Protein AF-W2IRM1-F1 (afdb_monomer_lite)

Radius of gyration: 22.28 Å; chains: 1; bounding box: 46×54×66 Å

Structure (mmCIF, N/CA/C/O backbone):
data_AF-W2IRM1-F1
#
_entry.id   AF-W2IRM1-F1
#
loop_
_atom_s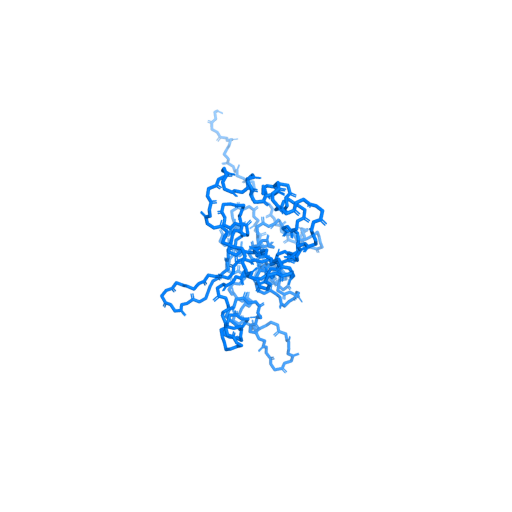ite.group_PDB
_atom_site.id
_atom_site.type_symbol
_atom_site.label_atom_id
_atom_site.label_alt_id
_atom_site.label_comp_id
_atom_site.label_asym_id
_atom_site.label_entity_id
_atom_site.label_seq_id
_atom_site.pdbx_PDB_ins_code
_atom_site.Cartn_x
_atom_site.Cartn_y
_atom_site.Cartn_z
_atom_site.occupancy
_atom_site.B_iso_or_equiv
_atom_site.auth_seq_id
_atom_site.auth_comp_id
_atom_site.auth_asym_id
_atom_site.auth_atom_id
_atom_site.pdbx_PDB_model_num
ATOM 1 N N . MET A 1 1 ? -12.365 13.568 13.349 1.00 84.81 1 MET A N 1
ATOM 2 C CA . MET A 1 1 ? -11.819 12.311 12.782 1.00 84.81 1 MET A CA 1
ATOM 3 C C . MET A 1 1 ? -10.589 12.571 11.935 1.00 84.81 1 MET A C 1
ATOM 5 O O . MET A 1 1 ? -9.652 11.798 12.040 1.00 84.81 1 MET A O 1
ATOM 9 N N . GLU A 1 2 ? -10.550 13.680 11.199 1.00 89.19 2 GLU A N 1
ATOM 10 C CA . GLU A 1 2 ? -9.392 14.154 10.426 1.00 89.19 2 GLU A CA 1
ATOM 11 C C . GLU A 1 2 ? -8.058 14.107 11.190 1.00 89.19 2 GLU A C 1
ATOM 13 O O . GLU A 1 2 ? -7.157 13.396 10.773 1.00 89.19 2 GLU A O 1
ATOM 18 N N . ALA A 1 3 ? -7.970 14.681 12.394 1.00 90.12 3 ALA A N 1
ATOM 19 C CA . ALA A 1 3 ? -6.740 14.604 13.198 1.00 90.12 3 ALA A CA 1
ATOM 20 C C . ALA A 1 3 ? -6.292 13.163 13.549 1.00 90.12 3 ALA A C 1
ATOM 22 O O . ALA A 1 3 ? -5.108 12.890 13.734 1.00 90.12 3 ALA A O 1
ATOM 23 N N . VAL A 1 4 ? -7.232 12.214 13.665 1.00 90.44 4 VAL A N 1
ATOM 24 C CA . VAL A 1 4 ? -6.886 10.793 13.848 1.00 90.44 4 VAL A CA 1
ATOM 25 C C . VAL A 1 4 ? -6.356 10.225 12.534 1.00 90.44 4 VAL A C 1
ATOM 27 O O . VAL A 1 4 ? -5.353 9.519 12.531 1.00 90.44 4 VAL A O 1
ATOM 30 N N . TRP A 1 5 ? -7.007 10.547 11.420 1.00 92.56 5 TRP A N 1
ATOM 31 C CA . TRP A 1 5 ? -6.559 10.140 10.096 1.00 92.56 5 TRP A CA 1
ATOM 32 C C . TRP A 1 5 ? -5.140 10.626 9.790 1.00 92.56 5 TRP A C 1
ATOM 34 O O . TRP A 1 5 ? -4.287 9.806 9.466 1.00 92.56 5 TRP A O 1
ATOM 44 N N . GLU A 1 6 ? -4.846 11.913 9.959 1.00 94.75 6 GLU A N 1
ATOM 45 C CA . GLU A 1 6 ? -3.510 12.475 9.714 1.00 94.75 6 GLU A CA 1
ATOM 46 C C . GLU A 1 6 ? -2.433 11.757 10.530 1.00 94.75 6 GLU A C 1
ATOM 48 O O . GLU A 1 6 ? -1.364 11.424 10.024 1.00 94.75 6 GLU A O 1
ATOM 53 N N . LYS A 1 7 ? -2.745 11.438 11.789 1.00 94.56 7 LYS A N 1
ATOM 54 C CA . LYS A 1 7 ? -1.809 10.764 12.687 1.00 94.56 7 LYS A CA 1
ATOM 55 C C . LYS A 1 7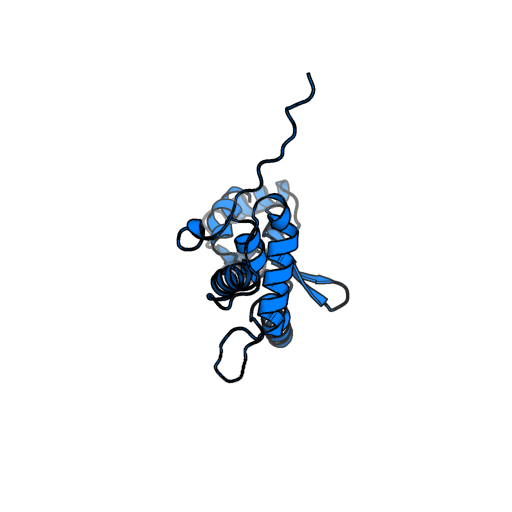 ? -1.536 9.308 12.307 1.00 94.56 7 LYS A C 1
ATOM 57 O O . LYS A 1 7 ? -0.426 8.828 12.525 1.00 94.56 7 LYS A O 1
ATOM 62 N N . PHE A 1 8 ? -2.542 8.580 11.822 1.00 93.62 8 PHE A N 1
ATOM 63 C CA . PHE A 1 8 ? -2.448 7.124 11.656 1.00 93.62 8 PHE A CA 1
ATOM 64 C C . PHE A 1 8 ? -2.421 6.645 10.204 1.00 93.62 8 PHE A C 1
ATOM 66 O O . PHE A 1 8 ? -2.012 5.506 9.980 1.00 93.62 8 PHE A O 1
ATOM 73 N N . SER A 1 9 ? -2.778 7.491 9.235 1.00 92.00 9 SER A N 1
ATOM 74 C CA . SER A 1 9 ? -2.708 7.173 7.805 1.00 92.00 9 SER A CA 1
ATOM 75 C C . SER A 1 9 ? -1.320 6.759 7.306 1.00 92.00 9 SER A C 1
ATOM 77 O O . SER A 1 9 ? -1.286 5.868 6.460 1.00 92.00 9 SER A O 1
ATOM 79 N N . PRO A 1 10 ? -0.183 7.228 7.869 1.00 93.31 10 PRO A N 1
ATOM 80 C CA . PRO A 1 10 ? 1.131 6.716 7.471 1.00 93.31 10 PRO A CA 1
ATOM 81 C C . PRO A 1 10 ? 1.347 5.217 7.744 1.00 93.31 10 PRO A C 1
ATOM 83 O O . PRO A 1 10 ? 2.261 4.622 7.183 1.00 93.31 10 PRO A O 1
ATOM 86 N N . ASN A 1 11 ? 0.527 4.590 8.599 1.00 92.44 11 ASN A N 1
ATOM 87 C CA . ASN A 1 11 ? 0.594 3.146 8.869 1.00 92.44 11 ASN A CA 1
ATOM 88 C C . ASN A 1 11 ? -0.256 2.314 7.892 1.00 92.44 11 ASN A C 1
ATOM 90 O O . ASN A 1 11 ? -0.264 1.085 7.970 1.00 92.44 11 ASN A O 1
ATOM 94 N N . ILE A 1 12 ? -1.005 2.968 7.004 1.00 92.50 12 ILE A N 1
ATOM 95 C CA . ILE A 1 12 ? -1.807 2.321 5.968 1.00 92.50 12 ILE A CA 1
ATOM 96 C C . ILE A 1 12 ? -0.949 2.265 4.706 1.00 92.50 12 ILE A C 1
ATOM 98 O O . ILE A 1 12 ? -0.425 3.282 4.261 1.00 92.50 12 ILE A O 1
ATOM 102 N N . LYS A 1 13 ? -0.802 1.076 4.115 1.00 89.88 13 LYS A N 1
ATOM 103 C CA . LYS A 1 13 ? 0.014 0.890 2.909 1.00 89.88 13 LYS A CA 1
ATOM 104 C C . LYS A 1 13 ? -0.757 1.304 1.661 1.00 89.88 13 LYS A C 1
ATOM 106 O O . LYS A 1 13 ? -0.300 2.151 0.900 1.00 89.88 13 LYS A O 1
ATOM 111 N N . LYS A 1 14 ? -1.917 0.682 1.452 1.00 91.12 14 LYS A N 1
ATOM 112 C CA . LYS A 1 14 ? -2.853 0.919 0.342 1.00 91.12 14 LYS A CA 1
ATOM 113 C C . LYS A 1 14 ? -4.262 0.552 0.791 1.00 91.12 14 LYS A C 1
ATOM 115 O O . LYS A 1 14 ? -4.433 0.000 1.868 1.00 91.12 14 LYS A O 1
ATOM 120 N N . GLN A 1 15 ? -5.270 0.825 -0.020 1.00 93.19 15 GLN A N 1
ATOM 121 C CA . GLN A 1 15 ? -6.617 0.308 0.195 1.00 93.19 15 GLN A CA 1
ATOM 122 C C . GLN A 1 15 ? -6.878 -0.852 -0.768 1.00 93.19 15 GLN A C 1
ATOM 124 O O . GLN A 1 15 ? -6.804 -0.667 -1.979 1.00 93.19 15 GLN A O 1
ATOM 129 N N . ALA A 1 16 ? -7.168 -2.042 -0.239 1.00 94.62 16 ALA A N 1
ATOM 130 C CA . ALA A 1 16 ? -7.620 -3.168 -1.044 1.00 94.62 16 ALA A CA 1
ATOM 131 C C . ALA A 1 16 ? -9.065 -2.933 -1.490 1.00 94.62 16 ALA A C 1
ATOM 133 O O . ALA A 1 16 ? -9.941 -2.644 -0.668 1.00 94.62 16 ALA A O 1
ATOM 134 N N . VAL A 1 17 ? -9.311 -3.096 -2.786 1.00 93.81 17 VAL A N 1
ATOM 135 C CA . VAL A 1 17 ? -10.641 -2.996 -3.388 1.00 93.81 17 VAL A CA 1
ATOM 136 C C . VAL A 1 17 ? -10.898 -4.255 -4.203 1.00 93.81 17 VAL A C 1
ATOM 138 O O . VAL A 1 17 ? -10.003 -4.759 -4.879 1.00 93.81 17 VAL A O 1
ATOM 141 N N . LYS A 1 18 ? -12.113 -4.799 -4.091 1.00 93.81 18 LYS A N 1
ATOM 142 C CA . LYS A 1 18 ? -12.564 -5.946 -4.881 1.00 93.81 18 LYS A CA 1
ATOM 143 C C . LYS A 1 18 ? -13.771 -5.52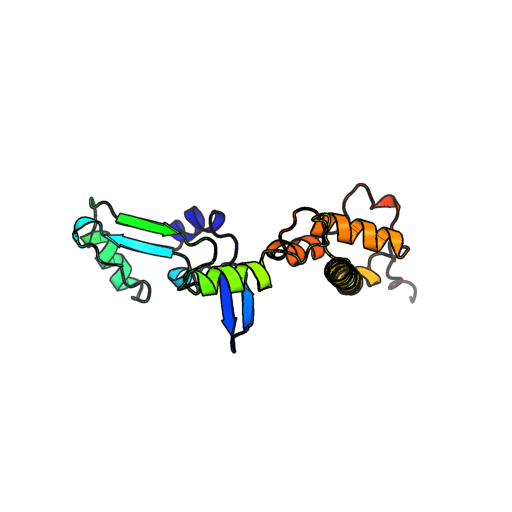1 -5.699 1.00 93.81 18 LYS A C 1
ATOM 145 O O . LYS A 1 18 ? -14.837 -5.294 -5.128 1.00 93.81 18 LYS A O 1
ATOM 150 N N . THR A 1 19 ? -13.603 -5.445 -7.010 1.00 92.56 19 THR A N 1
ATOM 151 C CA . THR A 1 19 ? -14.669 -5.088 -7.954 1.00 92.56 19 THR A CA 1
ATOM 152 C C . THR A 1 19 ? -14.819 -6.236 -8.936 1.00 92.56 19 THR A C 1
ATOM 154 O O . THR A 1 19 ? -13.826 -6.700 -9.490 1.00 92.56 19 THR A O 1
ATOM 157 N N . ASP A 1 20 ? -16.037 -6.762 -9.078 1.00 92.31 20 ASP A N 1
ATOM 158 C CA . ASP A 1 20 ? -16.344 -7.900 -9.958 1.00 92.31 20 ASP A CA 1
ATOM 159 C C . ASP A 1 20 ? -15.422 -9.119 -9.751 1.00 92.31 20 ASP A C 1
ATOM 161 O O . ASP A 1 20 ? -15.047 -9.832 -10.678 1.00 92.31 20 ASP A O 1
ATOM 165 N N . GLY A 1 21 ? -15.027 -9.358 -8.495 1.00 88.88 21 GLY A N 1
ATOM 166 C CA . GLY A 1 21 ? -14.153 -10.469 -8.107 1.00 88.88 21 GLY A CA 1
ATOM 167 C C . GLY A 1 21 ? -12.655 -10.225 -8.319 1.00 88.88 21 GLY A C 1
ATOM 168 O O . GLY A 1 21 ? -11.856 -11.052 -7.881 1.00 88.88 21 GLY A O 1
ATOM 169 N N . ILE A 1 22 ? -12.265 -9.096 -8.909 1.00 91.31 22 ILE A N 1
ATOM 170 C CA . ILE A 1 22 ? -10.872 -8.736 -9.183 1.00 91.31 22 ILE A CA 1
ATOM 171 C C . ILE A 1 22 ? -10.345 -7.834 -8.067 1.00 91.31 22 ILE A C 1
ATOM 173 O O . ILE A 1 22 ? -10.986 -6.852 -7.690 1.00 91.31 22 ILE A O 1
ATOM 177 N N . TRP A 1 23 ? -9.167 -8.172 -7.543 1.00 94.38 23 TRP A N 1
ATOM 178 C CA . TRP A 1 23 ? -8.463 -7.358 -6.557 1.00 94.38 23 TRP A CA 1
ATOM 179 C C . TRP A 1 23 ? -7.686 -6.218 -7.218 1.00 94.38 23 TRP A C 1
ATOM 181 O O . TRP A 1 23 ? -6.993 -6.417 -8.216 1.00 94.38 23 TRP A O 1
ATOM 191 N N . SER A 1 24 ? -7.757 -5.035 -6.617 1.00 90.88 24 SER A N 1
ATOM 192 C CA . SER A 1 24 ? -6.973 -3.855 -6.973 1.00 90.88 24 SER A CA 1
ATOM 193 C C . SER A 1 24 ? -6.509 -3.102 -5.719 1.00 90.88 24 SER A C 1
ATOM 195 O O . SER A 1 24 ? -6.895 -3.421 -4.588 1.00 90.88 24 SER A O 1
ATOM 197 N N . VAL A 1 25 ? -5.636 -2.111 -5.924 1.00 91.94 25 VAL A N 1
ATOM 198 C CA . VAL A 1 25 ? -5.144 -1.213 -4.874 1.00 91.94 25 VAL A CA 1
ATOM 199 C C . VAL A 1 25 ? -5.457 0.235 -5.210 1.00 91.94 25 VAL A C 1
ATOM 201 O O . VAL A 1 25 ? -5.207 0.688 -6.325 1.00 91.94 25 VAL A O 1
ATOM 204 N N . GLU A 1 26 ? -5.932 0.966 -4.212 1.00 91.06 26 GLU A N 1
ATOM 205 C CA . GLU A 1 26 ? -6.166 2.406 -4.277 1.00 91.06 26 GLU A CA 1
ATOM 206 C C . GLU A 1 26 ? -5.305 3.148 -3.249 1.00 91.06 26 GLU A C 1
ATOM 208 O O . GLU A 1 26 ? -4.798 2.565 -2.279 1.00 91.06 26 GLU A O 1
ATOM 213 N N . ASP A 1 27 ? -5.121 4.449 -3.472 1.00 90.38 27 ASP A N 1
ATOM 214 C CA . ASP A 1 27 ? -4.478 5.326 -2.499 1.00 90.38 27 ASP A CA 1
ATOM 215 C C . ASP A 1 27 ? -5.427 5.613 -1.329 1.00 90.38 27 ASP A C 1
ATOM 217 O O . ASP A 1 27 ? -6.562 6.025 -1.567 1.00 90.38 27 ASP A O 1
ATOM 221 N N . PRO A 1 28 ? -4.985 5.447 -0.068 1.00 92.56 28 PRO A N 1
ATOM 222 C CA . PRO A 1 28 ? -5.822 5.719 1.095 1.00 92.56 28 PRO A CA 1
ATOM 223 C C . PRO A 1 28 ? -6.315 7.173 1.105 1.00 92.56 28 PRO A C 1
ATOM 225 O O . PRO A 1 28 ? -5.510 8.102 1.153 1.00 92.56 28 PRO A O 1
ATOM 228 N N . GLN A 1 29 ? -7.633 7.373 1.102 1.00 92.88 29 GLN A N 1
ATOM 229 C CA . GLN A 1 29 ? -8.251 8.701 1.164 1.00 92.88 29 GLN A CA 1
ATOM 230 C C . GLN A 1 29 ? -8.975 8.918 2.490 1.00 92.88 29 GLN A C 1
ATOM 232 O O . GLN A 1 29 ? -9.599 8.001 3.030 1.00 92.88 29 GLN A O 1
ATOM 237 N N . PHE A 1 30 ? -8.965 10.162 2.986 1.00 92.00 30 PHE A N 1
ATOM 238 C CA . PHE A 1 30 ? -9.704 10.509 4.201 1.00 92.00 30 PHE A CA 1
ATOM 239 C C . PHE A 1 30 ? -11.208 10.261 4.046 1.00 92.00 30 PHE A C 1
ATOM 241 O O . PHE A 1 30 ? -11.834 9.818 4.998 1.00 92.00 30 PHE A O 1
ATOM 248 N N . SER A 1 31 ? -11.801 10.465 2.867 1.00 91.44 31 SER A N 1
ATOM 249 C CA . SER A 1 31 ? -13.227 10.175 2.630 1.00 91.44 31 SER A CA 1
ATOM 250 C C . SER A 1 31 ? -13.603 8.720 2.942 1.00 91.44 31 SER A C 1
ATOM 252 O O . SER A 1 31 ? -14.711 8.450 3.396 1.00 91.44 31 SER A O 1
ATOM 254 N N . GLU A 1 32 ? -12.653 7.799 2.783 1.00 91.31 32 GLU A N 1
ATOM 255 C CA . GLU A 1 32 ? -12.812 6.361 2.995 1.00 91.31 32 GLU A CA 1
ATOM 256 C C . GLU A 1 32 ? -12.212 5.890 4.332 1.00 91.31 32 GLU A C 1
ATOM 258 O O . GLU A 1 32 ? -12.078 4.688 4.570 1.00 91.31 32 GLU A O 1
ATOM 263 N N . TRP A 1 33 ? -11.877 6.810 5.250 1.00 92.25 33 TRP A N 1
ATOM 264 C CA . TRP A 1 33 ? -11.195 6.496 6.514 1.00 92.25 33 TRP A CA 1
ATOM 265 C C . TRP A 1 33 ? -11.910 5.400 7.325 1.00 92.25 33 TRP A C 1
ATOM 267 O O . TRP A 1 33 ? -11.266 4.593 7.996 1.00 92.25 33 TRP A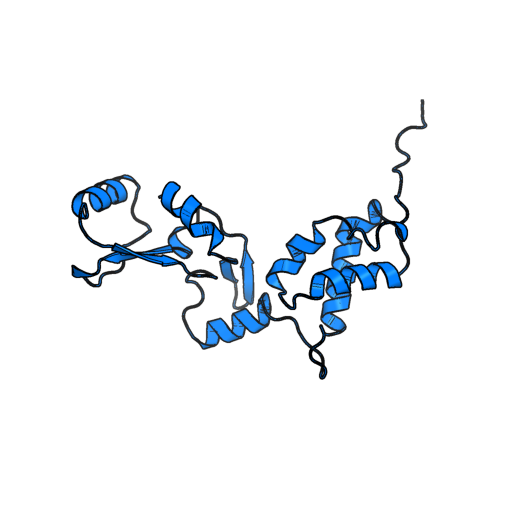 O 1
ATOM 277 N N . ALA A 1 34 ? -13.242 5.336 7.233 1.00 91.25 34 ALA A N 1
ATOM 278 C CA . ALA A 1 34 ? -14.078 4.355 7.914 1.00 91.25 34 ALA A CA 1
ATOM 279 C C . ALA A 1 34 ? -13.860 2.911 7.428 1.00 91.25 34 ALA A C 1
ATOM 281 O O . ALA A 1 34 ? -14.178 1.990 8.174 1.00 91.25 34 ALA A O 1
ATOM 282 N N . LYS A 1 35 ? -13.314 2.702 6.220 1.00 92.56 35 LYS A N 1
ATOM 283 C CA . LYS A 1 35 ? -12.913 1.387 5.679 1.00 92.56 35 LYS A CA 1
ATOM 284 C C . LYS A 1 35 ? -11.514 0.959 6.131 1.00 92.56 35 LYS A C 1
ATOM 286 O O . LYS A 1 35 ? -11.136 -0.199 5.955 1.00 92.56 35 LYS A O 1
ATOM 291 N N . LEU A 1 36 ? -10.748 1.886 6.701 1.00 94.12 36 LEU A N 1
ATOM 292 C CA . LEU A 1 36 ? -9.322 1.732 6.989 1.00 94.12 36 LEU A CA 1
ATOM 293 C C . LEU A 1 36 ? -9.009 1.773 8.488 1.00 94.12 36 LEU A C 1
ATOM 295 O O . LEU A 1 36 ? -8.006 1.217 8.937 1.00 94.12 36 LEU A O 1
ATOM 299 N N . LEU A 1 37 ? -9.879 2.414 9.266 1.00 93.81 37 LEU A N 1
ATOM 300 C CA . LEU A 1 37 ? -9.749 2.599 10.702 1.00 93.81 37 LEU A CA 1
ATOM 301 C C . LEU A 1 37 ? -11.031 2.165 11.408 1.00 93.81 37 LEU A C 1
ATOM 303 O O . LEU A 1 37 ? -12.139 2.520 11.004 1.00 93.81 37 LEU A O 1
ATOM 307 N N . GLN A 1 38 ? -10.883 1.460 12.526 1.00 92.50 38 GLN A N 1
ATOM 308 C CA . GLN A 1 38 ? -12.021 1.019 13.324 1.00 92.50 38 GLN A CA 1
ATOM 309 C C . GLN A 1 38 ? -11.763 1.222 14.813 1.00 92.50 38 GLN A C 1
ATOM 311 O O . GLN A 1 38 ? -10.719 0.850 15.347 1.00 92.50 38 GLN A O 1
ATOM 316 N N . PHE A 1 39 ? -12.743 1.793 15.510 1.00 92.19 39 PHE A N 1
ATOM 317 C CA . PHE A 1 39 ? -12.666 2.001 16.952 1.00 92.19 39 PHE A CA 1
ATOM 318 C C . PHE A 1 39 ? -13.365 0.866 17.688 1.00 92.19 39 PHE A C 1
ATOM 320 O O . PHE A 1 39 ? -14.450 0.423 17.308 1.00 92.19 39 PHE A O 1
ATOM 327 N N . LYS A 1 40 ? -12.770 0.431 18.796 1.00 90.94 40 LYS A N 1
ATOM 328 C CA . LYS A 1 40 ? -13.328 -0.588 19.681 1.00 90.94 40 LYS A CA 1
ATOM 329 C C . LYS A 1 40 ? -13.250 -0.128 21.126 1.00 90.94 40 LYS A C 1
ATOM 331 O O . LYS A 1 40 ? -12.175 0.151 21.657 1.00 90.94 40 LYS A O 1
ATOM 336 N N . VAL A 1 41 ? -14.398 -0.081 21.796 1.00 87.12 41 VAL A N 1
ATOM 337 C CA . VAL A 1 41 ? -14.459 0.286 23.217 1.00 87.12 41 VAL A CA 1
ATOM 338 C C . VAL A 1 41 ? -14.227 -0.965 24.057 1.00 87.12 41 VAL A C 1
ATOM 340 O O . VAL A 1 41 ? -15.074 -1.861 24.073 1.00 87.12 41 VAL A O 1
ATOM 343 N N . LYS A 1 42 ? -13.103 -1.025 24.788 1.00 77.69 42 LYS A N 1
ATOM 344 C CA . LYS A 1 42 ? -12.706 -2.216 25.564 1.00 77.69 42 LYS A CA 1
ATOM 345 C C . LYS A 1 42 ? -13.804 -2.694 26.517 1.00 77.69 42 LYS A C 1
ATOM 347 O O . LYS A 1 42 ? -14.171 -3.864 26.473 1.00 77.69 42 LYS A O 1
ATOM 352 N N . LYS A 1 43 ? -14.384 -1.782 27.308 1.00 72.81 43 LYS A N 1
ATOM 353 C CA . LYS A 1 43 ? -15.418 -2.108 28.310 1.00 72.81 43 LYS A CA 1
ATOM 354 C C . LYS A 1 43 ? -16.674 -2.745 27.710 1.00 72.81 43 LYS A C 1
ATOM 356 O O . LYS A 1 43 ? -17.279 -3.597 28.343 1.00 72.81 43 LYS A O 1
ATOM 361 N N . LYS A 1 44 ? -17.066 -2.345 26.496 1.00 71.25 44 LYS A N 1
ATOM 362 C CA . LYS A 1 44 ? -18.288 -2.841 25.841 1.00 71.25 44 LYS A CA 1
ATOM 363 C C . LYS A 1 44 ? -18.013 -3.956 24.831 1.00 71.25 44 LYS A C 1
ATOM 365 O O . LYS A 1 44 ? -18.965 -4.512 24.303 1.00 71.25 44 LYS A O 1
ATOM 370 N N . LYS A 1 45 ? -16.740 -4.244 24.517 1.00 72.81 45 LYS A N 1
ATOM 371 C CA . LYS A 1 45 ? -16.282 -5.125 23.421 1.00 72.81 45 LYS A CA 1
ATOM 372 C C . LYS A 1 45 ? -16.939 -4.844 22.056 1.00 72.81 45 LYS A C 1
ATOM 374 O O . LYS A 1 45 ? -16.814 -5.656 21.146 1.00 72.81 45 LYS A O 1
ATOM 379 N N . ARG A 1 46 ? -17.592 -3.691 21.891 1.00 80.56 46 ARG A N 1
ATOM 380 C CA . ARG A 1 46 ? -18.324 -3.310 20.681 1.00 80.56 46 ARG A CA 1
ATOM 381 C C . ARG A 1 46 ? -17.424 -2.508 19.754 1.00 80.56 46 ARG A C 1
ATOM 383 O O . ARG A 1 46 ? -16.723 -1.591 20.198 1.00 80.56 46 ARG A O 1
ATOM 390 N N . VAL A 1 47 ? -17.480 -2.874 18.480 1.00 86.31 47 VAL A N 1
ATOM 391 C CA . VAL A 1 47 ? -17.010 -2.043 17.376 1.00 86.31 47 VAL A CA 1
ATOM 392 C C . VAL A 1 47 ? -17.907 -0.813 17.297 1.00 86.31 47 VAL A C 1
ATOM 394 O O . VAL A 1 47 ? -19.119 -0.897 17.497 1.00 86.31 47 VAL A O 1
ATOM 397 N N . VAL A 1 48 ? -17.294 0.341 17.080 1.00 89.00 48 VAL A N 1
ATOM 398 C CA . VAL A 1 48 ? -18.003 1.599 16.882 1.00 89.00 48 VAL A CA 1
ATOM 399 C C . VAL A 1 48 ? -18.401 1.696 15.417 1.00 89.00 48 VAL A C 1
ATOM 401 O O . VAL A 1 48 ? -17.556 1.523 14.545 1.00 89.00 48 VAL A O 1
ATOM 404 N N . ASP A 1 49 ? -19.668 2.007 15.162 1.00 86.19 49 ASP A N 1
ATOM 405 C CA . ASP A 1 49 ? -20.135 2.334 13.819 1.00 86.19 49 ASP A CA 1
ATOM 406 C C . ASP A 1 49 ? -19.455 3.617 13.322 1.00 86.19 49 ASP A C 1
ATOM 408 O O . ASP A 1 49 ? -19.612 4.693 13.918 1.00 86.19 49 ASP A O 1
ATOM 412 N N . SER A 1 50 ? -18.670 3.472 12.253 1.00 85.12 50 SER A N 1
ATOM 413 C CA . SER A 1 50 ? -17.917 4.564 11.645 1.00 85.12 50 SER A CA 1
ATOM 414 C C . SER A 1 50 ? -18.710 5.393 10.636 1.00 85.12 50 SER A C 1
ATOM 416 O O . SER A 1 50 ? -18.246 6.467 10.261 1.00 85.12 50 SER A O 1
ATOM 418 N N . THR A 1 51 ? -19.909 4.946 10.254 1.00 83.44 51 THR A N 1
ATOM 419 C CA . THR A 1 51 ? -20.776 5.605 9.261 1.00 83.44 51 THR A CA 1
ATOM 420 C C . THR A 1 51 ? -21.665 6.699 9.859 1.00 83.44 51 THR A C 1
ATOM 422 O O . THR A 1 51 ? -22.312 7.457 9.139 1.00 83.44 51 THR A O 1
ATOM 425 N N . LYS A 1 52 ? -21.679 6.821 11.191 1.00 84.94 52 LYS A N 1
ATOM 426 C CA . LYS A 1 52 ? -22.480 7.822 11.902 1.00 84.94 52 LYS A CA 1
ATOM 427 C C . LYS A 1 52 ? -22.047 9.264 11.572 1.00 84.94 52 LYS A C 1
ATOM 429 O O . LYS A 1 52 ? -20.854 9.524 11.386 1.00 84.94 52 LYS A O 1
ATOM 434 N N . PRO A 1 53 ? -22.986 10.228 11.582 1.00 86.94 53 PRO A N 1
ATOM 435 C CA . PRO A 1 53 ? -22.703 11.619 11.240 1.00 86.94 53 PRO A CA 1
ATOM 436 C C . PRO A 1 53 ? -21.812 12.314 12.280 1.00 86.94 53 PRO A C 1
ATOM 438 O O . PRO A 1 53 ? -21.657 11.858 13.417 1.00 86.94 53 PRO A O 1
ATOM 441 N N . ALA A 1 54 ? -21.268 13.479 11.914 1.00 86.19 54 ALA A N 1
ATOM 442 C CA . ALA A 1 54 ? -20.351 14.256 12.754 1.00 86.19 54 ALA A CA 1
ATOM 443 C C . ALA A 1 54 ? -20.910 14.564 14.160 1.00 86.19 54 ALA A C 1
ATOM 445 O O . ALA A 1 54 ? -20.191 14.463 15.155 1.00 86.19 54 ALA A O 1
ATOM 446 N N . GLN A 1 55 ? -22.207 14.863 14.275 1.00 88.12 55 GLN A N 1
ATOM 447 C CA . GLN A 1 55 ? -22.843 15.114 15.572 1.00 88.12 55 GLN A CA 1
ATOM 448 C C . GLN A 1 55 ? -22.813 13.876 16.485 1.00 88.12 55 GLN A C 1
ATOM 450 O O . GLN A 1 55 ? -22.482 13.984 17.668 1.00 88.12 55 GLN A O 1
ATOM 455 N N . ALA A 1 56 ? -23.086 12.690 15.933 1.00 89.81 56 ALA A N 1
ATOM 456 C CA . ALA A 1 56 ? -23.019 11.427 16.667 1.00 89.81 56 ALA A CA 1
ATOM 457 C C . ALA A 1 56 ? -21.573 11.065 17.056 1.00 89.81 56 ALA A C 1
ATOM 459 O O . ALA A 1 56 ? -21.339 10.435 18.092 1.00 89.81 56 ALA A O 1
ATOM 460 N N . TRP A 1 57 ? -20.583 11.495 16.267 1.00 90.50 57 TRP A N 1
ATOM 461 C CA . TRP A 1 57 ? -19.172 11.426 16.647 1.00 90.50 57 TRP A CA 1
ATOM 462 C C . TRP A 1 57 ? -18.848 12.306 17.851 1.00 90.50 57 TRP A C 1
ATOM 464 O O . TRP A 1 57 ? -18.249 11.809 18.804 1.00 90.50 57 TRP A O 1
ATOM 474 N N . ASN A 1 58 ? -19.296 13.562 17.859 1.00 90.12 58 ASN A N 1
ATOM 475 C CA . ASN A 1 58 ? -19.062 14.480 18.977 1.00 90.12 58 ASN A CA 1
ATOM 476 C C . ASN A 1 58 ? -19.679 13.955 20.281 1.00 90.12 58 ASN A C 1
ATOM 478 O O . ASN A 1 58 ? -19.001 13.894 21.307 1.00 90.12 58 ASN A O 1
ATOM 482 N N . GLN A 1 59 ? -20.928 13.483 20.228 1.00 91.19 59 GLN A N 1
ATOM 483 C CA . GLN A 1 59 ? -21.588 12.858 21.379 1.00 91.19 59 GLN A CA 1
ATOM 484 C C . GLN A 1 59 ? -20.828 11.622 21.871 1.00 91.19 59 GLN A C 1
ATOM 486 O O . GLN A 1 59 ? -20.630 11.443 23.072 1.00 91.19 59 GLN A O 1
ATOM 491 N N . TRP A 1 60 ? -20.354 10.781 20.949 1.00 90.25 60 TRP A N 1
ATOM 492 C CA . TRP A 1 60 ? -19.580 9.596 21.301 1.00 90.25 60 TRP A CA 1
ATOM 493 C C . TRP A 1 60 ? -18.235 9.951 21.951 1.00 90.25 60 TRP A C 1
ATOM 495 O O . TRP A 1 60 ? -17.856 9.300 22.923 1.00 90.25 60 TRP A O 1
ATOM 505 N N . ILE A 1 61 ? -17.535 10.985 21.473 1.00 89.19 61 ILE A N 1
ATOM 506 C CA . ILE A 1 61 ? -16.272 11.452 22.069 1.00 89.19 61 ILE A CA 1
ATOM 507 C C . ILE A 1 61 ? -16.508 11.914 23.511 1.00 89.19 61 ILE A C 1
ATOM 509 O O . ILE A 1 61 ? -15.790 11.485 24.414 1.00 89.19 61 ILE A O 1
ATOM 513 N N . VAL A 1 62 ? -17.543 12.728 23.746 1.00 91.19 62 VAL A N 1
ATOM 514 C CA . VAL A 1 62 ? -17.898 13.210 25.091 1.00 91.19 62 VAL A CA 1
ATOM 515 C C . VAL A 1 62 ? -18.261 12.044 26.013 1.00 91.19 62 VAL A C 1
ATOM 517 O O . VAL A 1 62 ? -17.722 11.941 27.114 1.00 91.19 62 VAL A O 1
ATOM 520 N N . ALA A 1 63 ? -19.104 11.118 25.549 1.00 88.94 63 ALA A N 1
ATOM 521 C CA . ALA A 1 63 ? -19.557 9.971 26.337 1.00 88.94 63 ALA A CA 1
ATOM 522 C C . ALA A 1 63 ? -18.439 8.970 26.687 1.00 88.94 63 ALA A C 1
ATOM 524 O O . ALA A 1 63 ? -18.577 8.203 27.637 1.00 88.94 63 ALA A O 1
ATOM 525 N N . ASN A 1 64 ? -17.344 8.949 25.921 1.00 87.88 64 ASN A N 1
ATOM 526 C CA . ASN A 1 64 ? -16.197 8.068 26.159 1.00 87.88 64 ASN A CA 1
ATOM 527 C C . ASN A 1 64 ? -14.973 8.826 26.696 1.00 87.88 64 ASN A C 1
ATOM 529 O O . ASN A 1 64 ? -13.877 8.261 26.746 1.00 87.88 64 ASN A O 1
ATOM 533 N N . LYS A 1 65 ? -15.135 10.081 27.137 1.00 89.19 65 LYS A N 1
ATOM 534 C CA . LYS A 1 65 ? -14.055 10.847 27.768 1.00 89.19 65 LYS A CA 1
ATOM 535 C C . LYS A 1 65 ? -13.511 10.084 28.982 1.00 89.19 65 LYS A C 1
ATOM 537 O O . LYS A 1 65 ? -14.269 9.541 29.782 1.00 89.19 65 LYS A O 1
ATOM 542 N N . GLY A 1 66 ? -12.186 9.988 29.087 1.00 88.06 66 GLY A N 1
ATOM 543 C CA . GLY A 1 66 ? -11.515 9.222 30.147 1.00 88.06 66 GLY A CA 1
ATOM 544 C C . GLY A 1 66 ? -11.601 7.694 30.002 1.00 88.06 66 GLY A C 1
ATOM 545 O O . GLY A 1 66 ? -11.067 6.974 30.841 1.00 88.06 66 GLY A O 1
ATOM 546 N N . THR A 1 67 ? -12.234 7.170 28.947 1.00 88.44 67 THR A N 1
ATOM 547 C CA . THR A 1 67 ? -12.267 5.729 28.662 1.00 88.44 67 THR A CA 1
ATOM 548 C C . THR A 1 67 ? -11.191 5.355 27.647 1.00 88.44 67 THR A C 1
ATOM 550 O O . THR A 1 67 ? -11.018 6.019 26.628 1.00 88.44 67 THR A O 1
ATOM 553 N N . THR A 1 68 ? -10.496 4.239 27.875 1.00 88.56 68 THR A N 1
ATOM 554 C CA . THR A 1 68 ? -9.572 3.680 26.881 1.00 88.56 68 THR A CA 1
ATOM 555 C C . THR A 1 68 ? -10.339 3.083 25.703 1.00 88.56 68 THR A C 1
ATOM 557 O O . THR A 1 68 ? -11.093 2.113 25.853 1.00 88.56 68 THR A O 1
ATOM 560 N N . VAL A 1 69 ? -10.088 3.623 24.514 1.00 90.31 69 VAL A N 1
ATOM 561 C CA . VAL A 1 69 ? -10.572 3.093 23.238 1.00 90.31 69 VAL A CA 1
ATOM 562 C C . VAL A 1 69 ? -9.390 2.517 22.467 1.00 90.31 69 VAL A C 1
ATOM 564 O O . VAL A 1 69 ? -8.315 3.107 22.436 1.00 90.31 69 VAL A O 1
ATOM 567 N N . THR A 1 70 ? -9.583 1.354 21.852 1.00 91.88 70 THR A N 1
ATOM 568 C CA . THR A 1 70 ? -8.612 0.772 20.925 1.00 91.88 70 THR A CA 1
ATOM 569 C C . THR A 1 70 ? -8.924 1.258 19.516 1.00 91.88 70 THR A C 1
ATOM 571 O O . THR A 1 70 ? -10.056 1.112 19.057 1.00 91.88 70 THR A O 1
ATOM 574 N N . LEU A 1 71 ? -7.923 1.811 18.837 1.00 92.50 71 LEU A N 1
ATOM 575 C CA . LEU A 1 71 ? -7.961 2.075 17.404 1.00 92.50 71 LEU A CA 1
ATOM 576 C C . LEU A 1 71 ? -7.282 0.911 16.682 1.00 92.50 71 LEU A C 1
ATOM 578 O O . LEU A 1 71 ? -6.145 0.571 16.996 1.00 92.50 71 LEU A O 1
ATOM 582 N N . MET A 1 72 ? -7.989 0.299 15.743 1.00 92.88 72 MET A N 1
ATOM 583 C CA . MET A 1 72 ? -7.452 -0.701 14.829 1.00 92.88 72 MET A CA 1
ATOM 584 C C . MET A 1 72 ? -7.157 -0.004 13.505 1.00 92.88 72 MET A C 1
ATOM 586 O O . MET A 1 72 ? -8.034 0.666 12.957 1.00 92.88 72 MET A O 1
ATOM 590 N N . VAL A 1 73 ? -5.919 -0.142 13.034 1.00 94.12 73 VAL A N 1
ATOM 591 C CA . VAL A 1 73 ? -5.440 0.407 11.763 1.00 94.12 73 VAL A CA 1
ATOM 592 C C . VAL A 1 73 ? -5.186 -0.767 10.830 1.00 94.12 73 VAL A C 1
ATOM 594 O O . VAL A 1 73 ? -4.377 -1.637 11.150 1.00 94.12 73 VAL A O 1
ATOM 597 N N . TYR A 1 74 ? -5.906 -0.823 9.714 1.00 93.62 74 TYR A N 1
ATOM 598 C CA . TYR A 1 74 ? -5.796 -1.923 8.761 1.00 93.62 74 TYR A CA 1
ATOM 599 C C . TYR A 1 74 ? -4.825 -1.536 7.647 1.00 93.62 74 TYR A C 1
ATOM 601 O O . TYR A 1 74 ? -5.101 -0.601 6.901 1.00 93.62 74 TYR A O 1
ATOM 609 N N . GLU A 1 75 ? -3.722 -2.278 7.495 1.00 92.06 75 GLU A N 1
ATOM 610 C CA . GLU A 1 75 ? -2.681 -1.976 6.493 1.00 92.06 75 GLU A CA 1
ATOM 611 C C . GLU A 1 75 ? -3.225 -1.870 5.060 1.00 92.06 75 GLU A C 1
ATOM 613 O O . GLU A 1 75 ? -2.727 -1.053 4.286 1.00 92.06 75 GLU A O 1
ATOM 618 N N . TYR A 1 76 ? -4.232 -2.693 4.734 1.00 93.06 76 TYR A N 1
ATOM 619 C CA . TYR A 1 76 ? -4.892 -2.755 3.425 1.00 93.06 76 TYR A CA 1
ATOM 620 C C . TYR A 1 76 ? -6.403 -2.480 3.479 1.00 93.06 76 TYR A C 1
ATOM 622 O O . TYR A 1 76 ? -7.125 -2.717 2.514 1.00 93.06 76 TYR A O 1
ATOM 630 N N . GLY A 1 77 ? -6.907 -1.995 4.614 1.00 92.94 77 GLY A N 1
ATOM 631 C CA . GLY A 1 77 ? -8.342 -1.827 4.836 1.00 92.94 77 GLY A CA 1
ATOM 632 C C . GLY A 1 77 ? -9.108 -3.112 5.148 1.00 92.94 77 GLY A C 1
ATOM 633 O O . GLY A 1 77 ? -8.558 -4.210 5.218 1.00 92.94 77 GLY A O 1
ATOM 634 N N . MET A 1 78 ? -10.410 -2.948 5.374 1.00 92.44 78 MET A N 1
ATOM 635 C CA . MET A 1 78 ? -11.308 -4.006 5.851 1.00 92.44 78 MET A CA 1
ATOM 636 C C . MET A 1 78 ? -11.943 -4.860 4.742 1.00 92.44 78 MET A C 1
ATOM 638 O O . MET A 1 78 ? -12.681 -5.788 5.057 1.00 92.44 78 MET A O 1
ATOM 642 N N . ALA A 1 79 ? -11.678 -4.581 3.459 1.00 92.88 79 ALA A N 1
ATOM 643 C CA . ALA A 1 79 ? -12.201 -5.392 2.351 1.00 92.88 79 ALA A CA 1
ATOM 644 C C . ALA A 1 79 ? -11.670 -6.840 2.376 1.00 92.88 79 ALA A C 1
ATOM 646 O O . ALA A 1 79 ? -12.319 -7.755 1.874 1.00 92.88 79 ALA A O 1
ATOM 647 N N . ILE A 1 80 ? -10.504 -7.054 2.992 1.00 93.25 80 ILE A N 1
ATOM 648 C CA . ILE A 1 80 ? -9.904 -8.371 3.205 1.00 93.25 80 ILE A CA 1
ATOM 649 C C . ILE A 1 80 ? -10.556 -9.019 4.434 1.00 93.25 80 ILE A C 1
ATOM 651 O O . ILE A 1 80 ? -10.127 -8.805 5.569 1.00 93.25 80 ILE A O 1
ATOM 655 N N . ALA A 1 81 ? -11.613 -9.799 4.211 1.00 90.69 81 ALA A N 1
ATOM 656 C CA . ALA A 1 81 ? -12.401 -10.396 5.290 1.00 90.69 81 ALA A CA 1
ATOM 657 C C . ALA A 1 81 ? -11.841 -11.738 5.793 1.00 90.69 81 ALA A C 1
ATOM 659 O O . ALA A 1 81 ? -12.043 -12.101 6.953 1.00 90.69 81 ALA A O 1
ATOM 660 N N . THR A 1 82 ? -11.150 -12.487 4.930 1.00 93.38 82 THR A N 1
ATOM 661 C CA . THR A 1 82 ? -10.688 -13.851 5.220 1.00 93.38 82 THR A CA 1
ATOM 662 C C . THR A 1 82 ? -9.195 -14.034 4.944 1.00 93.38 82 THR A C 1
ATOM 664 O O . THR A 1 82 ? -8.572 -13.245 4.235 1.00 93.38 82 THR A O 1
ATOM 667 N N . ALA A 1 83 ? -8.609 -15.110 5.483 1.00 93.12 83 ALA A N 1
ATOM 668 C CA . ALA A 1 83 ? -7.236 -15.497 5.151 1.00 93.12 83 ALA A CA 1
ATOM 669 C C . ALA A 1 83 ? -7.072 -15.772 3.646 1.00 93.12 83 ALA A C 1
ATOM 671 O O . ALA A 1 83 ? -6.094 -15.339 3.051 1.00 93.12 83 ALA A O 1
ATOM 672 N N . LYS A 1 84 ? -8.076 -16.393 3.016 1.00 93.56 84 LYS A N 1
ATOM 673 C CA . LYS A 1 84 ? -8.086 -16.620 1.568 1.00 93.56 84 LYS A CA 1
ATOM 674 C C . LYS A 1 84 ? -8.106 -15.309 0.781 1.00 93.56 84 LYS A C 1
ATOM 676 O O . LYS A 1 84 ? -7.308 -15.146 -0.130 1.00 93.56 84 LYS A O 1
ATOM 681 N N . ASP A 1 85 ? -8.968 -14.362 1.157 1.00 94.31 85 ASP A N 1
ATOM 682 C CA . ASP A 1 85 ? -8.999 -13.039 0.518 1.00 94.31 85 ASP A CA 1
ATOM 683 C C . ASP A 1 85 ? -7.652 -12.333 0.637 1.00 94.31 85 ASP A C 1
ATOM 685 O O . ASP A 1 85 ? -7.221 -11.675 -0.305 1.00 94.31 85 ASP A O 1
ATOM 689 N N . ARG A 1 86 ? -6.974 -12.492 1.781 1.00 92.62 86 ARG A N 1
ATOM 690 C CA . ARG A 1 86 ? -5.634 -11.948 1.988 1.00 92.62 86 ARG A CA 1
ATOM 691 C C . ARG A 1 86 ? -4.645 -12.580 1.020 1.00 92.62 86 ARG A C 1
ATOM 693 O O . ARG A 1 86 ? -3.908 -11.841 0.384 1.00 92.62 86 ARG A O 1
ATOM 700 N N . ASP A 1 87 ? -4.615 -13.901 0.916 1.00 92.44 87 ASP A N 1
ATOM 701 C CA . ASP A 1 87 ? -3.665 -14.601 0.049 1.00 92.44 87 ASP A CA 1
ATOM 702 C C . ASP A 1 87 ? -3.906 -14.259 -1.428 1.00 92.44 87 ASP A C 1
ATOM 704 O O . ASP A 1 87 ? -2.963 -13.923 -2.149 1.00 92.44 87 ASP A O 1
ATOM 708 N N . ASP A 1 88 ? -5.173 -14.239 -1.851 1.00 93.50 88 ASP A N 1
ATOM 709 C CA . ASP A 1 88 ? -5.580 -13.858 -3.205 1.00 93.50 88 ASP A CA 1
ATOM 710 C C . ASP A 1 88 ? -5.203 -12.396 -3.510 1.00 93.50 88 ASP A C 1
ATOM 712 O O . ASP A 1 88 ? -4.616 -12.113 -4.556 1.00 93.50 88 ASP A O 1
ATOM 716 N N . PHE A 1 89 ? -5.473 -11.467 -2.586 1.00 93.44 89 PHE A N 1
ATOM 717 C CA . PHE A 1 89 ? -5.094 -10.056 -2.716 1.00 93.44 89 PHE A CA 1
ATOM 718 C C . PHE A 1 89 ? -3.575 -9.873 -2.761 1.00 93.44 89 PHE A C 1
ATOM 720 O O . PHE A 1 89 ? -3.055 -9.162 -3.622 1.00 93.44 89 PHE A O 1
ATOM 727 N N . MET A 1 90 ? -2.847 -10.520 -1.847 1.00 91.00 90 MET A N 1
ATOM 728 C CA . MET A 1 90 ? -1.393 -10.415 -1.776 1.00 91.00 90 MET A CA 1
ATOM 729 C C . MET A 1 90 ? -0.770 -10.910 -3.077 1.00 91.00 90 MET A C 1
ATOM 731 O O . MET A 1 90 ? 0.079 -10.218 -3.627 1.00 91.00 90 MET A O 1
ATOM 735 N N . LYS A 1 91 ? -1.226 -12.047 -3.609 1.00 89.00 91 LYS A N 1
ATOM 736 C CA . LYS A 1 91 ? -0.751 -12.587 -4.887 1.00 89.00 91 LYS A CA 1
ATOM 737 C C . LYS A 1 91 ? -1.098 -11.689 -6.078 1.00 89.00 91 LYS A C 1
ATOM 739 O O . LYS A 1 91 ? -0.283 -11.552 -6.980 1.00 89.00 91 LYS A O 1
ATOM 744 N N . ALA A 1 92 ? -2.292 -11.099 -6.097 1.00 86.75 92 ALA A N 1
ATOM 745 C CA . ALA A 1 92 ? -2.747 -10.284 -7.221 1.00 86.75 92 ALA A CA 1
ATOM 746 C C . ALA A 1 92 ? -2.105 -8.885 -7.254 1.00 86.75 92 ALA A C 1
ATOM 748 O O . ALA A 1 92 ? -1.791 -8.373 -8.328 1.00 86.75 92 ALA A O 1
ATOM 749 N N . CYS A 1 93 ? -1.929 -8.248 -6.093 1.00 86.38 93 CYS A N 1
ATOM 750 C CA . CYS A 1 93 ? -1.669 -6.807 -6.030 1.00 86.38 93 CYS A CA 1
ATOM 751 C C . CYS A 1 93 ? -0.372 -6.405 -5.325 1.00 86.38 93 CYS A C 1
ATOM 753 O O . CYS A 1 93 ? 0.096 -5.284 -5.532 1.00 86.38 93 CYS A O 1
ATOM 755 N N . VAL A 1 94 ? 0.194 -7.261 -4.471 1.00 85.50 94 VAL A N 1
ATOM 756 C CA . VAL A 1 94 ? 1.316 -6.881 -3.594 1.00 85.50 94 VAL A CA 1
ATOM 757 C C . VAL A 1 94 ? 2.586 -7.643 -3.946 1.00 85.50 94 VAL A C 1
ATOM 759 O O . VAL A 1 94 ? 3.646 -7.040 -4.100 1.00 85.50 94 VAL A O 1
ATOM 762 N N . LEU A 1 95 ? 2.484 -8.958 -4.099 1.00 83.69 95 LEU A N 1
ATOM 763 C CA . LEU A 1 95 ? 3.589 -9.824 -4.464 1.00 83.69 95 LEU A CA 1
ATOM 764 C C . LEU A 1 95 ? 3.776 -9.781 -5.985 1.00 83.69 95 LEU A C 1
ATOM 766 O O . LEU A 1 95 ? 2.811 -9.973 -6.725 1.00 83.69 95 LEU A O 1
ATOM 770 N N . PRO A 1 96 ? 4.991 -9.520 -6.481 1.00 76.69 96 PRO A N 1
ATOM 771 C CA . PRO A 1 96 ? 5.286 -9.678 -7.890 1.00 76.69 96 PRO A CA 1
ATOM 772 C C . PRO A 1 96 ? 5.297 -11.160 -8.249 1.00 76.69 96 PRO A C 1
ATOM 774 O O . PRO A 1 96 ? 5.585 -12.019 -7.412 1.00 76.69 96 PRO A O 1
ATOM 777 N N . GLU A 1 97 ? 5.067 -11.460 -9.521 1.00 81.75 97 GLU A N 1
ATOM 778 C CA . GLU A 1 97 ? 5.454 -12.766 -10.036 1.00 81.75 97 GLU A CA 1
ATOM 779 C C . GLU A 1 97 ? 6.976 -12.877 -9.973 1.00 81.75 97 GLU A C 1
ATOM 781 O O . GLU A 1 97 ? 7.689 -11.946 -10.365 1.00 81.75 97 GLU A O 1
ATOM 786 N N . THR A 1 98 ? 7.473 -14.004 -9.474 1.00 84.94 98 THR A N 1
ATOM 787 C CA . THR A 1 98 ? 8.904 -14.283 -9.398 1.00 84.94 98 THR A CA 1
ATOM 788 C C . THR A 1 98 ? 9.278 -15.505 -10.221 1.00 84.94 98 THR A C 1
ATOM 790 O O . THR A 1 98 ? 8.480 -16.425 -10.412 1.00 84.94 98 THR A O 1
ATOM 793 N N . ASP A 1 99 ? 10.501 -15.502 -10.745 1.00 83.19 99 ASP A N 1
ATOM 794 C CA . ASP A 1 99 ? 11.086 -16.675 -11.382 1.00 83.19 99 ASP A CA 1
ATOM 795 C C . ASP A 1 99 ? 11.568 -17.706 -10.341 1.00 83.19 99 ASP A C 1
ATOM 797 O O . ASP A 1 99 ? 11.452 -17.520 -9.127 1.00 83.19 99 ASP A O 1
ATOM 801 N N . ARG A 1 100 ? 12.139 -18.822 -10.815 1.00 82.88 100 ARG A N 1
ATOM 802 C CA . ARG A 1 100 ? 12.659 -19.889 -9.939 1.00 82.88 100 ARG A CA 1
ATOM 803 C C . ARG A 1 100 ? 13.785 -19.423 -9.008 1.00 82.88 100 ARG A C 1
ATOM 805 O O . ARG A 1 100 ? 14.030 -20.088 -8.008 1.00 82.88 100 ARG A O 1
ATOM 812 N N . ALA A 1 101 ? 14.472 -18.332 -9.342 1.00 84.44 101 ALA A N 1
ATOM 813 C CA . ALA A 1 101 ? 15.544 -17.751 -8.543 1.00 84.44 101 ALA A CA 1
ATOM 814 C C . ALA A 1 101 ? 15.039 -16.663 -7.576 1.00 84.44 101 ALA A C 1
ATOM 816 O O . ALA A 1 101 ? 15.827 -16.122 -6.802 1.00 84.44 101 ALA A O 1
ATOM 817 N N . GLY A 1 102 ? 13.739 -16.348 -7.590 1.00 80.75 102 GLY A N 1
ATOM 818 C CA . GLY A 1 102 ? 13.136 -15.327 -6.735 1.00 80.75 102 GLY A CA 1
ATOM 819 C C . GLY A 1 102 ? 13.289 -13.896 -7.258 1.00 80.75 102 GLY A C 1
ATOM 820 O O . GLY A 1 102 ? 12.939 -12.957 -6.543 1.00 80.75 102 GLY A O 1
ATOM 821 N N . ALA A 1 103 ? 13.783 -13.705 -8.486 1.00 84.44 103 ALA A N 1
ATOM 822 C CA . ALA A 1 103 ? 13.806 -12.398 -9.138 1.00 84.44 103 ALA A CA 1
ATOM 823 C C . ALA A 1 103 ? 12.436 -12.078 -9.746 1.00 84.44 103 ALA A C 1
ATOM 825 O O . ALA A 1 103 ? 11.645 -12.984 -10.002 1.00 84.44 103 ALA A O 1
ATOM 826 N N . THR A 1 104 ? 12.140 -10.796 -9.995 1.00 85.94 104 THR A N 1
ATOM 827 C CA . THR A 1 104 ? 10.914 -10.410 -10.712 1.00 85.94 104 THR A CA 1
ATOM 828 C C . THR A 1 104 ? 10.836 -11.152 -12.042 1.00 85.94 104 THR A C 1
ATOM 830 O O . THR A 1 104 ? 11.779 -11.112 -12.830 1.00 85.94 104 THR A O 1
ATOM 833 N N . ALA A 1 105 ? 9.708 -11.809 -12.299 1.00 87.88 105 ALA A N 1
ATOM 834 C CA . ALA A 1 105 ? 9.487 -12.532 -13.535 1.00 87.88 105 ALA A CA 1
ATOM 835 C C . ALA A 1 105 ? 9.611 -11.596 -14.747 1.00 87.88 105 ALA A C 1
ATOM 837 O O . ALA A 1 105 ? 9.197 -10.434 -14.722 1.00 87.88 105 ALA A O 1
ATOM 838 N N . GLU A 1 106 ? 10.140 -12.131 -15.844 1.00 89.88 106 GLU A N 1
ATOM 839 C CA . GLU A 1 106 ? 10.328 -11.400 -17.099 1.00 89.88 106 GLU A CA 1
ATOM 840 C C . GLU A 1 106 ? 9.011 -10.810 -17.648 1.00 89.88 106 GLU A C 1
ATOM 842 O O . GLU A 1 106 ? 9.031 -9.738 -18.252 1.00 89.88 106 GLU A O 1
ATOM 847 N N . SER A 1 107 ? 7.867 -11.468 -17.413 1.00 87.00 107 SER A N 1
ATOM 848 C CA . SER A 1 107 ? 6.523 -10.952 -17.732 1.00 87.00 107 SER A CA 1
ATOM 849 C C . SER A 1 107 ? 6.261 -9.613 -17.040 1.00 87.00 107 SER A C 1
ATOM 851 O O . SER A 1 107 ? 6.019 -8.602 -17.700 1.00 87.00 107 SER A O 1
ATOM 853 N N . SER A 1 108 ? 6.408 -9.589 -15.716 1.00 87.44 108 SER A N 1
ATOM 854 C CA . SER A 1 108 ? 6.226 -8.398 -14.885 1.00 87.44 108 SER A CA 1
ATOM 855 C C . SER A 1 108 ? 7.239 -7.297 -15.219 1.00 87.44 108 SER A C 1
ATOM 857 O O . SER A 1 108 ? 6.892 -6.117 -15.253 1.00 87.44 108 SER A O 1
ATOM 859 N N . LEU A 1 109 ? 8.491 -7.657 -15.523 1.00 90.44 109 LEU A N 1
ATOM 860 C CA . LEU A 1 109 ? 9.504 -6.685 -15.938 1.00 90.44 109 LEU A CA 1
ATOM 861 C C . LEU A 1 109 ? 9.120 -5.998 -17.261 1.00 90.44 109 LEU A C 1
ATOM 863 O O . LEU A 1 109 ? 9.279 -4.784 -17.389 1.00 90.44 109 LEU A O 1
ATOM 867 N N . ARG A 1 110 ? 8.591 -6.747 -18.239 1.00 92.06 110 ARG A N 1
ATOM 868 C CA . ARG A 1 110 ? 8.114 -6.186 -19.517 1.00 92.06 110 ARG A CA 1
ATOM 869 C C . ARG A 1 110 ? 6.925 -5.252 -19.333 1.00 92.06 110 ARG A C 1
ATOM 871 O O . ARG A 1 110 ? 6.909 -4.201 -19.967 1.00 92.06 110 ARG A O 1
ATOM 878 N N . GLU A 1 111 ? 5.982 -5.597 -18.457 1.00 91.81 111 GLU A N 1
ATOM 879 C CA . GLU A 1 111 ? 4.857 -4.717 -18.108 1.00 91.81 111 GLU A CA 1
ATOM 880 C C . GLU A 1 111 ? 5.354 -3.363 -17.583 1.00 91.81 111 GLU A C 1
ATOM 882 O O . GLU A 1 111 ? 4.905 -2.311 -18.039 1.00 91.81 111 GLU A O 1
ATOM 887 N N . VAL A 1 112 ? 6.341 -3.373 -16.679 1.00 93.38 112 VAL A N 1
ATOM 888 C CA . VAL A 1 112 ? 6.921 -2.139 -16.127 1.00 93.38 112 VAL A CA 1
ATOM 889 C C . VAL A 1 112 ? 7.693 -1.346 -17.184 1.00 93.38 112 VAL A C 1
ATOM 891 O O . VAL A 1 112 ? 7.582 -0.121 -17.220 1.00 93.38 112 VAL A O 1
ATOM 894 N N . VAL A 1 113 ? 8.444 -2.007 -18.072 1.00 95.44 113 VAL A N 1
ATOM 895 C CA . VAL A 1 113 ? 9.117 -1.334 -19.201 1.00 95.44 113 VAL A CA 1
ATOM 896 C C . VAL A 1 113 ? 8.106 -0.612 -20.089 1.00 95.44 113 VAL A C 1
ATOM 898 O O . VAL A 1 113 ? 8.341 0.533 -20.479 1.00 95.44 113 VAL A O 1
ATOM 901 N N . GLU A 1 114 ? 6.995 -1.268 -20.414 1.00 95.50 114 GLU A N 1
ATOM 902 C CA . GLU A 1 114 ? 5.960 -0.683 -21.260 1.00 95.50 114 GLU A CA 1
ATOM 903 C C . GLU A 1 114 ? 5.280 0.503 -20.565 1.00 95.50 114 GLU A C 1
ATOM 905 O O . GLU A 1 114 ? 5.164 1.573 -21.160 1.00 95.50 114 GLU A O 1
ATOM 910 N N . ALA A 1 115 ? 4.947 0.379 -19.278 1.00 95.12 115 ALA A N 1
ATOM 911 C CA . ALA A 1 115 ? 4.385 1.478 -18.494 1.00 95.12 115 ALA A CA 1
ATOM 912 C C . ALA A 1 115 ? 5.339 2.686 -18.391 1.00 95.12 115 ALA A C 1
ATOM 914 O O . ALA A 1 115 ? 4.918 3.832 -18.567 1.00 95.12 115 ALA A O 1
ATOM 915 N N . LEU A 1 116 ? 6.639 2.447 -18.173 1.00 95.56 116 LEU A N 1
ATOM 916 C CA . LEU A 1 116 ? 7.661 3.499 -18.178 1.00 95.56 116 LEU A CA 1
ATOM 917 C C . LEU A 1 116 ? 7.721 4.212 -19.530 1.00 95.56 116 LEU A C 1
ATOM 919 O O . LEU A 1 116 ? 7.729 5.441 -19.580 1.00 95.56 116 LEU A O 1
ATOM 923 N N . ARG A 1 117 ? 7.720 3.460 -20.634 1.00 94.38 117 ARG A N 1
ATOM 924 C CA . ARG A 1 117 ? 7.727 4.035 -21.984 1.00 94.38 117 ARG A CA 1
ATOM 925 C C . ARG A 1 117 ? 6.465 4.836 -22.258 1.00 94.38 117 ARG A C 1
ATOM 927 O O . ARG A 1 117 ? 6.563 5.953 -22.751 1.00 94.38 117 ARG A O 1
ATOM 934 N N . GLN A 1 118 ? 5.292 4.322 -21.911 1.00 95.00 118 GLN A N 1
ATOM 935 C CA . GLN A 1 118 ? 4.038 5.055 -22.080 1.00 95.00 118 GLN A CA 1
ATOM 936 C C . GLN A 1 118 ? 4.054 6.386 -21.328 1.00 95.00 118 GLN A C 1
ATOM 938 O O . GLN A 1 118 ? 3.644 7.406 -21.881 1.00 95.00 118 GLN A O 1
ATOM 943 N N . LYS A 1 119 ? 4.585 6.396 -20.100 1.00 94.81 119 LYS A N 1
ATOM 944 C CA . LYS A 1 119 ? 4.671 7.605 -19.279 1.00 94.81 119 LYS A CA 1
ATOM 945 C C . LYS A 1 119 ? 5.721 8.601 -19.781 1.00 94.81 119 LYS A C 1
ATOM 947 O O . LYS A 1 119 ? 5.465 9.802 -19.753 1.00 94.81 119 LYS A O 1
ATOM 952 N N . TRP A 1 120 ? 6.885 8.120 -20.218 1.00 94.31 120 TRP A N 1
ATOM 953 C CA . TRP A 1 120 ? 8.087 8.952 -20.339 1.00 94.31 120 TRP A CA 1
ATOM 954 C C . TRP A 1 120 ? 8.717 9.029 -21.728 1.00 94.31 120 TRP A C 1
ATOM 956 O O . TRP A 1 120 ? 9.636 9.825 -21.911 1.00 94.31 120 TRP A O 1
ATOM 966 N N . ARG A 1 121 ? 8.245 8.270 -22.727 1.00 91.75 121 ARG A N 1
ATOM 967 C CA . ARG A 1 121 ? 8.861 8.238 -24.074 1.00 91.75 121 ARG A CA 1
ATOM 968 C C . ARG A 1 121 ? 8.946 9.597 -24.772 1.00 91.75 121 ARG A C 1
ATOM 970 O O . ARG A 1 121 ? 9.747 9.747 -25.682 1.00 91.75 121 ARG A O 1
ATOM 977 N N . ASN A 1 122 ? 8.096 10.550 -24.386 1.00 91.38 122 ASN A N 1
ATOM 978 C CA . ASN A 1 122 ? 8.082 11.900 -24.955 1.00 91.38 122 ASN A CA 1
ATO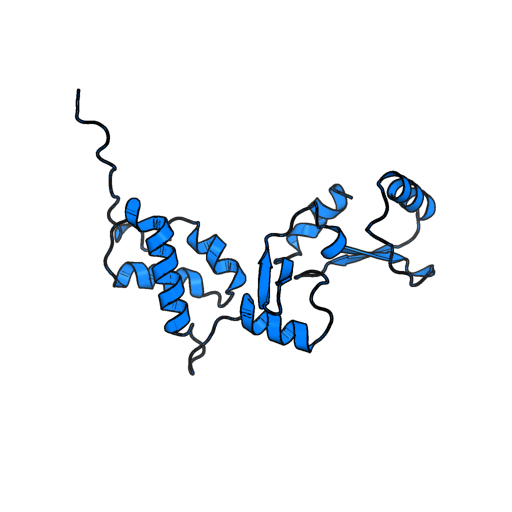M 979 C C . ASN A 1 122 ? 9.087 12.840 -24.261 1.00 91.38 122 ASN A C 1
ATOM 981 O O . ASN A 1 122 ? 9.373 13.914 -24.777 1.00 91.38 122 ASN A O 1
ATOM 985 N N . THR A 1 123 ? 9.585 12.463 -23.080 1.00 91.50 123 THR A N 1
ATOM 986 C CA . THR A 1 123 ? 10.546 13.243 -22.285 1.00 91.50 123 THR A CA 1
ATOM 987 C C . THR A 1 123 ? 11.956 12.683 -22.438 1.00 91.50 123 THR A C 1
ATOM 989 O O . THR A 1 123 ? 12.917 13.438 -22.585 1.00 91.50 123 THR A O 1
ATOM 992 N N . PHE A 1 124 ? 12.080 11.355 -22.417 1.00 89.50 124 PHE A N 1
ATOM 993 C CA . PHE A 1 124 ? 13.353 10.651 -22.414 1.00 89.50 124 PHE A CA 1
ATOM 994 C C . PHE A 1 124 ? 13.444 9.668 -23.582 1.00 89.50 124 PHE A C 1
ATOM 996 O O . PHE A 1 124 ? 12.528 8.884 -23.832 1.00 89.50 124 PHE A O 1
ATOM 1003 N N . GLN A 1 125 ? 14.589 9.672 -24.258 1.00 89.12 125 GLN A N 1
ATOM 1004 C CA . GLN A 1 125 ? 14.965 8.716 -25.295 1.00 89.12 125 GLN A CA 1
ATOM 1005 C C . GLN A 1 125 ? 16.148 7.884 -24.813 1.00 89.12 125 GLN A C 1
ATOM 1007 O O . GLN A 1 125 ? 17.124 8.422 -24.293 1.00 89.12 125 GLN A O 1
ATOM 1012 N N . ALA A 1 126 ? 16.060 6.565 -24.973 1.00 90.06 126 ALA A N 1
ATOM 1013 C CA . ALA A 1 126 ? 17.103 5.637 -24.552 1.00 90.06 126 ALA A CA 1
ATOM 1014 C C . ALA A 1 126 ? 16.941 4.261 -25.205 1.00 90.06 126 ALA A C 1
ATOM 1016 O O . ALA A 1 126 ? 15.860 3.899 -25.682 1.00 90.06 126 ALA A O 1
ATOM 1017 N N . SER A 1 127 ? 18.020 3.475 -25.186 1.00 91.56 127 SER A N 1
ATOM 1018 C CA . SER A 1 127 ? 18.022 2.098 -25.685 1.00 91.56 127 SER A CA 1
ATOM 1019 C C . SER A 1 127 ? 17.110 1.186 -24.854 1.00 91.56 127 SER A C 1
ATOM 1021 O O . SER A 1 127 ? 16.777 1.468 -23.701 1.00 91.56 127 SER A O 1
ATOM 1023 N N . SER A 1 128 ? 16.716 0.043 -25.424 1.00 90.94 128 SER A N 1
ATOM 1024 C CA . SER A 1 128 ? 15.894 -0.961 -24.729 1.00 90.94 128 SER A CA 1
ATOM 1025 C C . SER A 1 128 ? 16.514 -1.444 -23.413 1.00 90.94 128 SER A C 1
ATOM 1027 O O . SER A 1 128 ? 15.781 -1.726 -22.466 1.00 90.94 128 SER A O 1
ATOM 1029 N N . ILE A 1 129 ? 17.845 -1.498 -23.331 1.00 92.19 129 ILE A N 1
ATOM 1030 C CA . ILE A 1 129 ? 18.584 -1.920 -22.136 1.00 92.19 129 ILE A CA 1
ATOM 1031 C C . ILE A 1 129 ? 18.390 -0.915 -20.999 1.00 92.19 129 ILE A C 1
ATOM 1033 O O . ILE A 1 129 ? 18.096 -1.318 -19.878 1.00 92.19 129 ILE A O 1
ATOM 1037 N N . VAL A 1 130 ? 18.476 0.384 -21.284 1.00 92.44 130 VAL A N 1
ATOM 1038 C CA . VAL A 1 130 ? 18.335 1.442 -20.271 1.00 92.44 130 VAL A CA 1
ATOM 1039 C C . VAL A 1 130 ? 16.914 1.468 -19.694 1.00 92.44 130 VAL A C 1
ATOM 1041 O O . VAL A 1 130 ? 16.740 1.539 -18.477 1.00 92.44 130 VAL A O 1
ATOM 1044 N N . TRP A 1 131 ? 15.886 1.285 -20.533 1.00 94.88 131 TRP A N 1
ATOM 1045 C CA . TRP A 1 131 ? 14.507 1.107 -20.054 1.00 94.88 131 TRP A CA 1
ATOM 1046 C C . TRP A 1 131 ? 14.362 -0.115 -19.142 1.00 94.88 131 TRP A C 1
ATOM 1048 O O . TRP A 1 131 ? 13.684 -0.045 -18.118 1.00 94.88 131 TRP A O 1
ATOM 1058 N N . ARG A 1 132 ? 15.029 -1.229 -1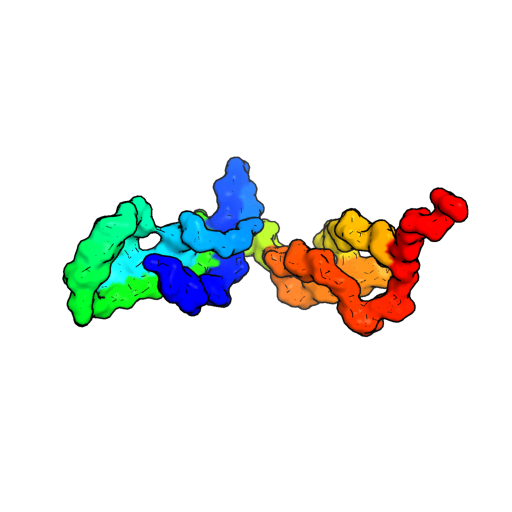9.471 1.00 94.62 132 ARG A N 1
ATOM 1059 C CA . ARG A 1 132 ? 15.048 -2.424 -18.612 1.00 94.62 132 ARG A CA 1
ATOM 1060 C C . ARG A 1 132 ? 15.812 -2.196 -17.313 1.00 94.62 132 ARG A C 1
ATOM 1062 O O . ARG A 1 132 ? 15.397 -2.730 -16.291 1.00 94.62 132 ARG A O 1
ATOM 1069 N N . MET A 1 133 ? 16.895 -1.419 -17.310 1.00 94.00 133 MET A N 1
ATOM 1070 C CA . MET A 1 133 ? 17.610 -1.056 -16.079 1.00 94.00 133 MET A CA 1
ATOM 1071 C C . MET A 1 133 ? 16.717 -0.240 -15.143 1.00 94.00 133 MET A C 1
ATOM 1073 O O . MET A 1 133 ? 16.693 -0.499 -13.940 1.00 94.00 133 MET A O 1
ATOM 1077 N N . TRP A 1 134 ? 15.936 0.692 -15.692 1.00 95.44 134 TRP A N 1
ATOM 1078 C CA . TRP A 1 134 ? 14.959 1.445 -14.913 1.00 95.44 134 TRP A CA 1
ATOM 1079 C C . TRP A 1 134 ? 13.824 0.552 -14.400 1.00 95.44 134 TRP A C 1
ATOM 1081 O O . TRP A 1 134 ? 13.504 0.587 -13.215 1.00 95.44 134 TRP A O 1
ATOM 1091 N N . ALA A 1 135 ? 13.264 -0.318 -15.242 1.00 94.50 135 ALA A N 1
ATOM 1092 C CA . ALA A 1 135 ? 12.246 -1.265 -14.798 1.00 94.50 135 ALA A CA 1
ATOM 1093 C C . ALA A 1 135 ? 12.762 -2.169 -13.666 1.00 94.50 135 ALA A C 1
ATOM 1095 O O . ALA A 1 135 ? 12.093 -2.308 -12.649 1.00 94.50 135 ALA A O 1
ATOM 1096 N N . ASN A 1 136 ? 13.990 -2.685 -13.776 1.00 92.94 136 ASN A N 1
ATOM 1097 C CA . ASN A 1 136 ? 14.622 -3.459 -12.704 1.00 92.94 136 ASN A CA 1
ATOM 1098 C C . ASN A 1 136 ? 14.772 -2.651 -11.411 1.00 92.94 136 ASN A C 1
ATOM 1100 O O . ASN A 1 136 ? 14.589 -3.195 -10.328 1.00 92.94 136 ASN A O 1
ATOM 1104 N N . HIS A 1 137 ? 15.089 -1.356 -11.500 1.00 92.62 137 HIS A N 1
ATOM 1105 C CA . HIS A 1 137 ? 15.112 -0.484 -10.327 1.00 92.62 137 HIS A CA 1
ATOM 1106 C C . HIS A 1 137 ? 13.742 -0.420 -9.644 1.00 92.62 137 HIS A C 1
ATOM 1108 O O . HIS A 1 137 ? 13.655 -0.568 -8.427 1.00 92.62 137 HIS A O 1
ATOM 1114 N N . VAL A 1 138 ? 12.680 -0.232 -10.433 1.00 92.81 138 VAL A N 1
ATOM 1115 C CA . VAL A 1 138 ? 11.296 -0.161 -9.948 1.00 92.81 138 VAL A CA 1
ATOM 1116 C C . VAL A 1 138 ? 10.872 -1.472 -9.282 1.00 92.81 138 VAL A C 1
ATOM 1118 O O . VAL A 1 138 ? 10.267 -1.444 -8.212 1.00 92.81 138 VAL A O 1
ATOM 1121 N N . THR A 1 139 ? 11.204 -2.620 -9.878 1.00 92.62 139 THR A N 1
ATOM 1122 C CA . THR A 1 139 ? 10.744 -3.929 -9.390 1.00 92.62 139 THR A CA 1
ATOM 1123 C C . THR A 1 139 ? 11.610 -4.527 -8.282 1.00 92.62 139 THR A C 1
ATOM 1125 O O . THR A 1 139 ? 11.202 -5.497 -7.642 1.00 92.62 139 THR A O 1
ATOM 1128 N N . ARG A 1 140 ? 12.777 -3.936 -7.997 1.00 88.00 140 ARG A N 1
ATOM 1129 C CA . ARG A 1 140 ? 13.779 -4.459 -7.053 1.00 88.00 140 ARG A CA 1
ATOM 1130 C C . ARG A 1 140 ? 13.254 -4.717 -5.642 1.00 88.00 140 ARG A C 1
ATOM 1132 O O . ARG A 1 140 ? 13.738 -5.624 -4.975 1.00 88.00 140 ARG A O 1
ATOM 1139 N N . ASN A 1 141 ? 12.304 -3.915 -5.166 1.00 86.38 141 ASN A N 1
ATOM 1140 C CA . ASN A 1 141 ? 11.753 -4.058 -3.815 1.00 86.38 141 ASN A CA 1
ATOM 1141 C C . ASN A 1 141 ? 10.739 -5.207 -3.681 1.00 86.38 141 ASN A C 1
ATOM 1143 O O . ASN A 1 141 ? 10.236 -5.437 -2.583 1.00 86.38 141 ASN A O 1
ATOM 1147 N N . LEU A 1 142 ? 10.422 -5.885 -4.791 1.00 82.75 142 LEU A N 1
ATOM 1148 C CA . LEU A 1 142 ? 9.432 -6.951 -4.884 1.00 82.75 142 LEU A CA 1
ATOM 1149 C C . LEU A 1 142 ? 8.077 -6.587 -4.256 1.00 82.75 142 LEU A C 1
ATOM 1151 O O . LEU A 1 142 ? 7.405 -7.433 -3.671 1.00 82.75 142 LEU A O 1
ATOM 1155 N N . ASN A 1 143 ? 7.671 -5.323 -4.374 1.00 84.50 143 ASN A N 1
ATOM 1156 C CA . ASN A 1 143 ? 6.372 -4.850 -3.924 1.00 84.50 143 ASN A CA 1
ATOM 1157 C C . ASN A 1 143 ? 5.619 -4.195 -5.086 1.00 84.50 143 ASN A C 1
ATOM 1159 O O . ASN A 1 143 ? 5.815 -3.016 -5.390 1.00 84.50 143 ASN A O 1
ATOM 1163 N N . ARG A 1 144 ? 4.725 -4.961 -5.723 1.00 84.81 144 ARG A N 1
ATOM 1164 C CA . ARG A 1 144 ? 3.950 -4.522 -6.894 1.00 84.81 144 ARG A CA 1
ATOM 1165 C C . ARG A 1 144 ? 3.107 -3.280 -6.597 1.00 84.81 144 ARG A C 1
ATOM 1167 O O . ARG A 1 144 ? 2.928 -2.438 -7.477 1.00 84.81 144 ARG A O 1
ATOM 1174 N N . SER A 1 145 ? 2.662 -3.095 -5.352 1.00 82.19 145 SER A N 1
ATOM 1175 C CA . SER A 1 145 ? 1.810 -1.961 -4.982 1.00 82.19 145 SER A CA 1
ATOM 1176 C C . SER A 1 145 ? 2.532 -0.608 -5.027 1.00 82.19 145 SER A C 1
ATOM 1178 O O . SER A 1 145 ? 1.875 0.433 -4.974 1.00 82.19 145 SER A O 1
ATOM 1180 N N . THR A 1 146 ? 3.870 -0.587 -5.092 1.00 85.56 146 THR A N 1
ATOM 1181 C CA . THR A 1 146 ? 4.653 0.657 -5.179 1.00 85.56 146 THR A CA 1
ATOM 1182 C C . THR A 1 146 ? 5.040 1.018 -6.608 1.00 85.56 146 THR A C 1
ATOM 1184 O O . THR A 1 146 ? 5.467 2.146 -6.843 1.00 85.56 146 THR A O 1
ATOM 1187 N N . TRP A 1 147 ? 4.902 0.098 -7.568 1.00 90.00 147 TRP A N 1
ATOM 1188 C CA . TRP A 1 147 ? 5.456 0.270 -8.914 1.00 90.00 147 TRP A CA 1
ATOM 1189 C C . TRP A 1 147 ? 4.878 1.481 -9.638 1.00 90.00 147 TRP A C 1
ATOM 1191 O O . TRP A 1 147 ? 5.645 2.258 -10.189 1.00 90.00 147 TRP A O 1
ATOM 1201 N N . ASN A 1 148 ? 3.564 1.712 -9.564 1.00 88.00 148 ASN A N 1
ATOM 1202 C CA . ASN A 1 148 ? 2.932 2.876 -10.201 1.00 88.00 148 ASN A CA 1
ATOM 1203 C C . ASN A 1 148 ? 3.479 4.207 -9.668 1.00 88.00 148 ASN A C 1
ATOM 1205 O O . ASN A 1 148 ? 3.749 5.120 -10.446 1.00 88.00 148 ASN A O 1
ATOM 1209 N N . ALA A 1 149 ? 3.696 4.306 -8.353 1.00 87.50 149 ALA A N 1
ATOM 1210 C CA . ALA A 1 149 ? 4.294 5.493 -7.749 1.00 87.50 149 ALA A CA 1
ATOM 1211 C C . ALA A 1 149 ? 5.753 5.665 -8.200 1.00 87.50 149 ALA A C 1
ATOM 1213 O O . ALA A 1 149 ? 6.166 6.764 -8.556 1.00 87.50 149 ALA A O 1
ATOM 1214 N N . SER A 1 150 ? 6.525 4.577 -8.253 1.00 90.44 150 SER A N 1
ATOM 1215 C CA . SER A 1 150 ? 7.905 4.600 -8.749 1.00 90.44 150 SER A CA 1
ATOM 1216 C C . SER A 1 150 ? 8.002 4.949 -10.239 1.00 90.44 150 SER A C 1
ATOM 1218 O O . SER A 1 150 ? 8.905 5.686 -10.619 1.00 90.44 150 SER A O 1
ATOM 1220 N N . ILE A 1 151 ? 7.068 4.477 -11.071 1.00 93.38 151 ILE A N 1
ATOM 1221 C CA . ILE A 1 151 ? 6.956 4.809 -12.502 1.00 93.38 151 ILE A CA 1
ATOM 1222 C C . ILE A 1 151 ? 6.623 6.291 -12.696 1.00 93.38 151 ILE A C 1
ATOM 1224 O O . ILE A 1 151 ? 7.029 6.875 -13.694 1.00 93.38 151 ILE A O 1
ATOM 1228 N N . ALA A 1 152 ? 5.897 6.917 -11.767 1.00 92.38 152 ALA A N 1
ATOM 1229 C CA . ALA A 1 152 ? 5.565 8.339 -11.840 1.00 92.38 152 ALA A CA 1
ATOM 1230 C C . ALA A 1 152 ? 6.749 9.272 -11.525 1.00 92.38 152 ALA A C 1
ATOM 1232 O O . ALA A 1 152 ? 6.662 10.464 -11.817 1.00 92.38 152 ALA A O 1
ATOM 1233 N N . ASN A 1 153 ? 7.841 8.749 -10.963 1.00 92.12 153 ASN A N 1
ATOM 1234 C CA . ASN A 1 153 ? 9.065 9.505 -10.706 1.00 92.12 153 ASN A CA 1
ATOM 1235 C C . ASN A 1 153 ? 9.977 9.514 -11.946 1.00 92.12 153 ASN A C 1
ATOM 1237 O O . ASN A 1 153 ? 9.854 8.618 -12.774 1.00 92.12 153 ASN A O 1
ATOM 1241 N N . PRO A 1 154 ? 10.884 10.497 -12.097 1.00 91.12 154 PRO A N 1
ATOM 1242 C CA . PRO A 1 154 ? 11.912 10.497 -13.145 1.00 91.12 154 PRO A CA 1
ATOM 1243 C C . PRO A 1 154 ? 12.932 9.348 -12.969 1.00 91.12 154 PRO A C 1
ATOM 1245 O O . PRO A 1 154 ? 12.953 8.701 -11.915 1.00 91.12 154 PRO A O 1
ATOM 1248 N N . PRO A 1 155 ? 13.790 9.076 -13.976 1.00 91.00 155 PRO A N 1
ATOM 1249 C CA . PRO A 1 155 ? 14.781 8.006 -13.892 1.00 91.00 155 PRO A CA 1
ATOM 1250 C C . PRO A 1 155 ? 15.752 8.203 -12.714 1.00 91.00 155 PRO A C 1
ATOM 1252 O O . PRO A 1 155 ? 16.098 9.341 -12.384 1.00 91.00 155 PRO A O 1
ATOM 1255 N N . PRO A 1 156 ? 16.206 7.110 -12.067 1.00 90.81 156 PRO A N 1
ATOM 1256 C CA . PRO A 1 156 ? 17.153 7.192 -10.965 1.00 90.81 156 PRO A CA 1
ATOM 1257 C C . PRO A 1 156 ? 18.508 7.740 -11.429 1.00 90.81 156 PRO A C 1
ATOM 1259 O O . PRO A 1 156 ? 18.966 7.450 -12.533 1.00 90.81 156 PRO A O 1
ATOM 1262 N N . SER A 1 157 ? 19.177 8.482 -10.542 1.00 88.69 157 SER A N 1
ATOM 1263 C CA . SER A 1 157 ? 20.378 9.275 -10.854 1.00 88.69 157 SER A CA 1
ATOM 1264 C C . SER A 1 157 ? 21.489 8.499 -11.565 1.00 88.69 157 SER A C 1
ATOM 1266 O O . SER A 1 157 ? 22.111 9.023 -12.482 1.00 88.69 157 SER A O 1
ATOM 1268 N N . TYR A 1 158 ? 21.711 7.238 -11.191 1.00 87.38 158 TYR A N 1
ATOM 1269 C CA . TYR A 1 158 ? 22.786 6.412 -11.748 1.00 87.38 158 TYR A CA 1
ATOM 1270 C C . TYR A 1 158 ? 22.560 5.954 -13.201 1.00 87.38 158 TYR A C 1
ATOM 1272 O O . TYR A 1 158 ? 23.472 5.383 -13.792 1.00 87.38 158 TYR A O 1
ATOM 1280 N N . ILE A 1 159 ? 21.370 6.169 -13.778 1.00 88.69 159 ILE A N 1
ATOM 1281 C CA . ILE A 1 159 ? 21.100 5.918 -15.208 1.00 88.69 159 ILE A CA 1
ATOM 1282 C C . ILE A 1 159 ? 20.687 7.178 -15.969 1.00 88.69 159 ILE A C 1
ATOM 1284 O O . ILE A 1 159 ? 20.426 7.101 -17.166 1.00 88.69 159 ILE A O 1
ATOM 1288 N N . THR A 1 160 ? 20.614 8.336 -15.308 1.00 86.25 160 THR A N 1
ATOM 1289 C CA . THR A 1 160 ? 20.148 9.585 -15.927 1.00 86.25 160 THR A CA 1
ATOM 1290 C C . THR A 1 160 ? 21.011 9.989 -17.121 1.00 86.25 160 THR A C 1
ATOM 1292 O O . THR A 1 160 ? 20.476 10.387 -18.150 1.00 86.25 160 THR A O 1
ATOM 1295 N N . GLU A 1 161 ? 22.331 9.809 -17.029 1.00 83.19 161 GLU A N 1
ATOM 1296 C CA . GLU A 1 161 ? 23.291 10.137 -18.097 1.00 83.19 161 GLU A CA 1
ATOM 1297 C C . GLU A 1 161 ? 23.132 9.260 -19.348 1.00 83.19 161 GLU A C 1
ATOM 1299 O O . GLU A 1 161 ? 23.621 9.598 -20.422 1.00 83.19 161 GLU A O 1
ATOM 1304 N N . THR A 1 162 ? 22.431 8.130 -19.230 1.00 87.00 162 THR A N 1
ATOM 1305 C CA . THR A 1 162 ? 22.174 7.212 -20.345 1.00 87.00 162 THR A CA 1
ATOM 1306 C C . THR A 1 162 ? 20.888 7.548 -21.110 1.00 87.00 162 THR A C 1
ATOM 1308 O O . THR A 1 162 ? 20.591 6.901 -22.117 1.00 87.00 162 THR A O 1
ATOM 1311 N N . PHE A 1 163 ? 20.128 8.553 -20.657 1.00 85.25 163 PHE A N 1
ATOM 1312 C CA . PHE A 1 163 ? 18.960 9.085 -21.355 1.00 85.25 163 PHE A CA 1
ATOM 1313 C C . PHE A 1 163 ? 19.305 10.374 -22.101 1.00 85.25 163 PHE A C 1
ATOM 1315 O O . PHE A 1 163 ? 19.923 11.289 -21.566 1.00 85.25 163 PHE A O 1
ATOM 1322 N N . SER A 1 164 ? 18.824 10.483 -23.336 1.00 78.31 164 SER A N 1
ATOM 1323 C CA . SER A 1 164 ? 18.764 11.753 -24.057 1.00 78.31 164 SER A CA 1
ATOM 1324 C C . SER A 1 164 ? 17.441 12.452 -23.748 1.00 78.31 164 SER A C 1
ATOM 1326 O O . SER A 1 164 ? 16.378 11.832 -23.820 1.00 78.31 164 SER A O 1
ATOM 1328 N N . ILE A 1 165 ? 17.490 13.742 -23.414 1.00 76.12 165 ILE A N 1
ATOM 1329 C CA . ILE A 1 165 ? 16.286 14.555 -23.206 1.00 76.12 165 ILE A CA 1
ATOM 1330 C C . ILE A 1 165 ? 15.748 14.965 -24.575 1.00 76.12 165 ILE A C 1
ATOM 1332 O O . ILE A 1 165 ? 16.456 15.596 -25.362 1.00 76.12 165 ILE A O 1
ATOM 1336 N N . GLN A 1 166 ? 14.487 14.644 -24.856 1.00 68.69 166 GLN A N 1
ATOM 1337 C CA . GLN A 1 166 ? 13.808 15.212 -26.015 1.00 68.69 166 GLN A CA 1
ATOM 1338 C C . GLN A 1 166 ? 13.410 16.649 -25.685 1.00 68.69 166 GLN A C 1
ATOM 1340 O O . GLN A 1 166 ? 12.444 16.894 -24.966 1.00 68.69 166 GLN A O 1
ATOM 1345 N N . GLN A 1 167 ? 14.165 17.621 -26.203 1.00 55.75 167 GLN A N 1
ATOM 1346 C CA . GLN A 1 167 ? 13.680 18.995 -26.241 1.00 55.75 167 GLN A CA 1
ATOM 1347 C C . GLN A 1 167 ? 12.475 19.038 -27.181 1.00 55.75 167 GLN A C 1
ATOM 1349 O O . GLN A 1 167 ? 12.589 18.746 -28.373 1.00 55.75 167 GLN A O 1
ATOM 1354 N N . SER A 1 168 ? 11.310 19.408 -26.654 1.00 48.66 168 SER A N 1
ATOM 1355 C CA . SER A 1 168 ? 10.178 19.798 -27.483 1.00 48.66 168 SER A CA 1
ATOM 1356 C C . SER A 1 168 ? 10.578 21.051 -28.264 1.00 48.66 168 SER A C 1
ATOM 1358 O O . SER A 1 168 ? 10.571 22.155 -27.718 1.00 48.66 168 SER A O 1
ATOM 1360 N N . HIS A 1 169 ? 10.937 20.894 -29.539 1.00 43.69 169 HIS A N 1
ATOM 1361 C CA . HIS A 1 169 ? 11.037 21.999 -30.490 1.00 43.69 169 HIS A CA 1
ATOM 1362 C C . HIS A 1 169 ? 9.626 22.545 -30.764 1.00 43.69 169 HIS A C 1
ATOM 1364 O O . HIS A 1 169 ? 9.020 22.300 -31.799 1.00 43.69 169 HIS A O 1
ATOM 1370 N N . ALA A 1 170 ? 9.091 23.287 -29.804 1.00 42.72 170 ALA A N 1
ATOM 1371 C CA . ALA A 1 170 ? 7.940 24.153 -29.975 1.00 42.72 170 ALA A CA 1
ATOM 1372 C C . ALA A 1 170 ? 8.393 25.562 -29.602 1.00 42.72 170 ALA A C 1
ATOM 1374 O O . ALA A 1 170 ? 8.066 26.028 -28.525 1.00 42.72 170 ALA A O 1
ATOM 1375 N N . LEU A 1 171 ? 9.254 26.161 -30.436 1.00 44.62 171 LEU A N 1
ATOM 1376 C CA . LEU A 1 171 ? 9.573 27.600 -30.499 1.00 44.62 171 LEU A CA 1
ATOM 1377 C C . LEU A 1 171 ? 10.645 27.829 -31.586 1.00 44.62 171 LEU A C 1
ATOM 1379 O O . LEU A 1 171 ? 11.790 28.143 -31.287 1.00 44.62 171 LEU A O 1
ATOM 1383 N N . ARG A 1 172 ? 10.293 27.627 -32.861 1.00 39.78 172 ARG A N 1
ATOM 1384 C CA . ARG A 1 172 ? 10.938 28.296 -34.013 1.00 39.78 172 ARG A CA 1
ATOM 1385 C C . ARG A 1 172 ? 9.936 28.390 -35.159 1.00 39.78 172 ARG A C 1
ATOM 1387 O O . ARG A 1 172 ? 9.999 27.635 -36.120 1.00 39.78 172 ARG A O 1
ATOM 1394 N N . SER A 1 173 ? 8.967 29.280 -35.005 1.00 43.25 173 SER A N 1
ATOM 1395 C CA . SER A 1 173 ? 8.186 29.849 -36.108 1.00 43.25 173 SER A CA 1
ATOM 1396 C C . SER A 1 173 ? 7.607 31.177 -35.625 1.00 43.25 173 SER A C 1
ATOM 1398 O O . SER A 1 173 ? 6.432 31.255 -35.283 1.00 43.25 173 SER A O 1
ATOM 1400 N N . ILE A 1 174 ? 8.481 32.177 -35.512 1.00 47.47 174 ILE A N 1
ATOM 1401 C CA . ILE A 1 174 ? 8.173 33.595 -35.733 1.00 47.47 174 ILE A CA 1
ATOM 1402 C C . ILE A 1 174 ? 9.347 34.137 -36.542 1.00 47.47 174 ILE A C 1
ATOM 1404 O O . ILE A 1 174 ? 10.493 33.806 -36.154 1.00 47.47 174 ILE A O 1
#

Organism: Phytophthora nicotianae (NCBI:txid4792)

Sequence (174 aa):
MEAVWEKFSPNIKKQAVKTDGIWSVEDPQFSEWAKLLQFKVKKKKRVVDSTKPAQAWNQWIVANKGTTVTLMVYEYGMAIATAKDRDDFMKACVLPETDRAGATAESSLREVVEALRQKWRNTFQASSIVWRMWANHVTRNLNRSTWNASIANPPPSYITETFSIQQSHALRSI

Foldseek 3Di:
DVVVCVVCVVLAQFAWDADPNATDTHHDDPVCVQQFKWKAFPVVRDIDDPPDDPVVVVVVCVVCVVGDIDMDGHNHGDPQPDPVSVVNNCDRAFAADADPVRAHDPVQLVVLLVLLCVQPVQFWDADPVLSSVQSSVLCVVRTRNCNVVSSNDDGDPVSPVRIDTDDPPPDDDD

Secondary structure (DSSP, 8-state):
-HHHHHHHGGG---EEEEETTEEEEE---GGGHHHHEEEEEGGGTEEPPSSS-HHHHHHHHHHTTTS-EEEEE-TT-TT--SHHHHHHHIIIIISPPB-TTSSBPHHHHHHHHHHHHHHHTTTEE--HHHHHHHHHHHHTT--GGGHHHHHTSPPPHHHHTTSEE---------

pLDDT: mean 87.53, std 10.39, range [39.78, 95.56]